Protein AF-A0A0R3QD54-F1 (afdb_monomer_lite)

Radius of gyration: 13.14 Å; chains: 1; bounding box: 29×27×32 Å

Secondary structure (DSSP, 8-state):
---EEEETTTEEEEE-TTS-EEEEEEE-TT--EEETTEEEEETTEEEEEEE-TTS-EEEEEEEGGGG--

Sequence (69 aa):
MNSWWIDDQRFNKTCLSSGKIEVLNCISKDGTKIPLNNEISVGDTKYTCEKTSDGSVRFASGPIDANGK

Foldseek 3Di:
DWDWDQDPQFFIWTQDPVRDIDTQFTADPVGDTHGEQGWDDDPQKIWDWYQDPVRDIDIDMDGPCPPDD

Organism: NCBI:txid42155

Structure (mmCIF, N/CA/C/O backbone):
data_AF-A0A0R3QD54-F1
#
_entry.id   AF-A0A0R3QD54-F1
#
loop_
_atom_site.group_PDB
_atom_site.id
_atom_site.type_symbol
_atom_site.label_atom_id
_atom_site.label_alt_id
_atom_site.label_comp_id
_atom_site.label_asym_id
_atom_site.label_entity_id
_atom_site.label_seq_id
_atom_site.pdbx_PDB_ins_code
_atom_site.Cartn_x
_atom_site.Cartn_y
_atom_site.Cartn_z
_atom_site.occupancy
_atom_site.B_iso_or_equiv
_atom_site.auth_seq_id
_atom_site.auth_comp_id
_atom_site.auth_asym_id
_atom_site.auth_atom_id
_atom_site.pdbx_PDB_model_num
ATOM 1 N N . MET A 1 1 ? 5.922 -11.014 -19.520 1.00 55.22 1 MET A N 1
ATOM 2 C CA . MET A 1 1 ? 5.054 -11.546 -18.450 1.00 55.22 1 MET A CA 1
ATOM 3 C C . MET A 1 1 ? 5.097 -10.579 -17.283 1.00 55.22 1 MET A C 1
ATOM 5 O O . MET A 1 1 ? 6.157 -10.394 -16.706 1.00 55.22 1 MET A O 1
ATOM 9 N N . ASN A 1 2 ? 3.982 -9.921 -16.991 1.00 69.00 2 ASN A N 1
ATOM 10 C CA . ASN A 1 2 ? 3.775 -9.143 -15.771 1.00 69.00 2 ASN A CA 1
ATOM 11 C C . ASN A 1 2 ? 3.524 -10.125 -14.617 1.00 69.00 2 ASN A C 1
ATOM 13 O O . ASN A 1 2 ? 2.468 -10.752 -14.555 1.00 69.00 2 ASN A O 1
ATOM 17 N N . SER A 1 3 ? 4.528 -10.324 -13.763 1.00 89.19 3 SER A N 1
ATOM 18 C CA . SER A 1 3 ? 4.417 -11.132 -12.547 1.00 89.19 3 SER A CA 1
ATOM 19 C C . SER A 1 3 ? 3.864 -10.287 -11.403 1.00 89.19 3 SER A C 1
ATOM 21 O O . SER A 1 3 ? 4.180 -9.100 -11.295 1.00 89.19 3 SER A O 1
ATOM 23 N N . TRP A 1 4 ? 3.059 -10.911 -10.544 1.00 93.44 4 TRP A N 1
ATOM 24 C CA . TRP A 1 4 ? 2.561 -10.308 -9.313 1.00 93.44 4 TRP A CA 1
ATOM 25 C C . TRP A 1 4 ? 2.947 -11.162 -8.105 1.00 93.44 4 TRP A C 1
ATOM 27 O O . TRP A 1 4 ? 3.067 -12.383 -8.216 1.00 93.44 4 TRP A O 1
ATOM 37 N N . TRP A 1 5 ? 3.180 -10.514 -6.966 1.00 95.94 5 TRP A N 1
ATOM 38 C CA . TRP A 1 5 ? 3.520 -11.177 -5.708 1.00 95.94 5 TRP A CA 1
ATOM 39 C C . TRP A 1 5 ? 2.995 -10.384 -4.514 1.00 95.94 5 TRP A C 1
ATOM 41 O O . TRP A 1 5 ? 2.741 -9.182 -4.603 1.00 95.94 5 TRP A O 1
ATOM 51 N N . ILE A 1 6 ? 2.848 -11.070 -3.383 1.00 95.06 6 ILE A N 1
ATOM 52 C CA . ILE A 1 6 ? 2.482 -10.446 -2.115 1.00 95.06 6 ILE A CA 1
ATOM 53 C C . ILE A 1 6 ? 3.755 -10.176 -1.319 1.00 95.06 6 ILE A C 1
ATOM 55 O O . ILE A 1 6 ? 4.549 -11.079 -1.066 1.00 95.06 6 ILE A O 1
ATOM 59 N N . ASP A 1 7 ? 3.921 -8.926 -0.916 1.00 94.62 7 ASP A N 1
ATOM 60 C CA . ASP A 1 7 ? 5.020 -8.429 -0.100 1.00 94.62 7 ASP A CA 1
ATOM 61 C C . ASP A 1 7 ? 4.501 -8.132 1.313 1.00 94.62 7 ASP A C 1
ATOM 63 O O . ASP A 1 7 ? 3.477 -7.461 1.475 1.00 94.62 7 ASP A O 1
ATOM 67 N N . ASP A 1 8 ? 5.165 -8.697 2.324 1.00 92.88 8 ASP A N 1
ATOM 68 C CA . ASP A 1 8 ? 4.833 -8.550 3.754 1.00 92.88 8 ASP A CA 1
ATOM 69 C C . ASP A 1 8 ? 3.359 -8.842 4.119 1.00 92.88 8 ASP A C 1
ATOM 71 O O . ASP A 1 8 ? 2.787 -8.264 5.039 1.00 92.88 8 ASP A O 1
ATOM 75 N N . GLN A 1 9 ? 2.688 -9.707 3.346 1.00 93.25 9 GLN A N 1
ATOM 76 C CA . GLN A 1 9 ? 1.242 -9.981 3.464 1.00 93.25 9 GLN A CA 1
ATOM 77 C C . GLN A 1 9 ? 0.346 -8.730 3.357 1.00 93.25 9 GLN A C 1
ATOM 79 O O . GLN A 1 9 ? -0.844 -8.791 3.660 1.00 93.25 9 GLN A O 1
ATOM 84 N N . ARG A 1 10 ? 0.899 -7.594 2.916 1.00 95.25 10 ARG A N 1
ATOM 85 C CA . ARG A 1 10 ? 0.240 -6.286 2.961 1.00 95.25 10 ARG A CA 1
ATOM 86 C C . ARG A 1 10 ? 0.145 -5.615 1.610 1.00 95.25 10 ARG A C 1
ATOM 88 O O . ARG A 1 10 ? -0.807 -4.877 1.387 1.00 95.25 10 ARG A O 1
ATOM 95 N N . PHE A 1 11 ? 1.086 -5.858 0.706 1.00 96.44 11 PHE A N 1
ATOM 96 C CA . PHE A 1 11 ? 1.112 -5.179 -0.584 1.00 96.44 11 PHE A CA 1
ATOM 97 C C . PHE A 1 11 ? 1.121 -6.193 -1.713 1.00 96.44 11 PHE A C 1
ATOM 99 O O . PHE A 1 11 ? 2.052 -6.984 -1.846 1.00 96.44 11 PHE A O 1
ATOM 106 N N . ASN A 1 12 ? 0.094 -6.149 -2.555 1.00 96.56 12 ASN A N 1
ATOM 107 C CA . ASN A 1 12 ? 0.119 -6.854 -3.825 1.00 96.56 12 ASN A CA 1
ATOM 108 C C . ASN A 1 12 ? 0.902 -6.005 -4.828 1.00 96.56 12 ASN A C 1
ATOM 110 O O . ASN A 1 12 ? 0.465 -4.904 -5.170 1.00 96.56 12 ASN A O 1
ATOM 114 N N . LYS A 1 13 ? 2.061 -6.491 -5.266 1.00 95.81 13 LYS A N 1
ATOM 115 C CA . LYS A 1 13 ? 2.971 -5.787 -6.175 1.00 95.81 13 LYS A CA 1
ATOM 116 C C . LYS A 1 13 ? 2.974 -6.441 -7.547 1.00 95.81 13 LYS A C 1
ATOM 118 O O . LYS A 1 13 ? 2.743 -7.640 -7.670 1.00 95.81 13 LYS A O 1
ATOM 123 N N . THR A 1 14 ? 3.284 -5.657 -8.571 1.00 94.81 14 THR A N 1
ATOM 124 C CA . THR A 1 14 ? 3.530 -6.144 -9.929 1.00 94.81 14 THR A CA 1
ATOM 125 C C . THR A 1 14 ? 4.814 -5.554 -10.486 1.00 94.81 14 THR A C 1
ATOM 127 O O . THR A 1 14 ? 5.152 -4.403 -10.205 1.00 94.81 14 THR A O 1
ATOM 130 N N . CYS A 1 15 ? 5.498 -6.324 -11.329 1.00 94.19 15 CYS A N 1
ATOM 131 C CA . CYS A 1 15 ? 6.578 -5.815 -12.167 1.00 94.19 15 CYS A CA 1
ATOM 132 C C . CYS A 1 15 ? 6.018 -5.499 -13.559 1.00 94.19 15 CYS A C 1
ATOM 134 O O . CYS A 1 15 ? 5.482 -6.380 -14.241 1.00 94.19 15 CYS A O 1
ATOM 136 N N . LEU A 1 16 ? 6.087 -4.230 -13.960 1.00 90.62 16 LEU A N 1
ATOM 137 C CA . LEU A 1 16 ? 5.694 -3.786 -15.295 1.00 90.62 16 LEU A CA 1
ATOM 138 C C . LEU A 1 16 ? 6.777 -4.147 -16.318 1.00 90.62 16 LEU A C 1
ATOM 140 O O . LEU A 1 16 ? 7.942 -4.326 -15.974 1.00 90.62 16 LEU A O 1
ATOM 144 N N . SER A 1 17 ? 6.424 -4.178 -17.604 1.00 89.81 17 SER A N 1
ATOM 145 C CA . SER A 1 17 ? 7.384 -4.453 -18.688 1.00 89.81 17 SER A CA 1
ATOM 146 C C . SER A 1 17 ? 8.542 -3.451 -18.759 1.00 89.81 17 SER A C 1
ATOM 148 O O . SER A 1 17 ? 9.585 -3.768 -19.316 1.00 89.81 17 SER A O 1
ATOM 150 N N . SER A 1 18 ? 8.377 -2.264 -18.172 1.00 90.81 18 SER A N 1
ATOM 151 C CA . SER A 1 18 ? 9.433 -1.259 -18.013 1.00 90.81 18 SER A CA 1
ATOM 152 C C . SER A 1 18 ? 10.441 -1.578 -16.900 1.00 90.81 18 SER A C 1
ATOM 154 O O . SER A 1 18 ? 11.365 -0.801 -16.687 1.00 90.81 18 SER A O 1
ATOM 156 N N . GLY A 1 19 ? 10.253 -2.668 -16.148 1.00 90.25 19 GLY A N 1
ATOM 157 C CA . GLY A 1 19 ? 11.037 -3.003 -14.954 1.00 90.25 19 GLY A CA 1
ATOM 158 C C . GLY A 1 19 ? 10.596 -2.258 -13.690 1.00 90.25 19 GLY A C 1
ATOM 159 O O . GLY A 1 19 ? 11.157 -2.471 -12.618 1.00 90.25 19 GLY A O 1
ATOM 160 N N . LYS A 1 20 ? 9.582 -1.390 -13.788 1.00 90.56 20 LYS A N 1
ATOM 161 C CA . LYS A 1 20 ? 9.046 -0.647 -12.645 1.00 90.56 20 LYS A CA 1
ATOM 162 C C . LYS A 1 20 ? 8.189 -1.556 -11.761 1.00 90.56 20 LYS A C 1
ATOM 164 O O . LYS A 1 20 ? 7.294 -2.238 -12.262 1.00 90.56 20 LYS A O 1
ATOM 169 N N . ILE A 1 21 ? 8.428 -1.507 -10.451 1.00 92.25 21 ILE A N 1
ATOM 170 C CA . ILE A 1 21 ? 7.585 -2.160 -9.446 1.00 92.25 21 ILE A CA 1
ATOM 171 C C . ILE A 1 21 ? 6.481 -1.188 -9.024 1.00 92.25 21 ILE A C 1
ATOM 173 O O . ILE A 1 21 ? 6.761 -0.052 -8.646 1.00 92.25 21 ILE A O 1
ATOM 177 N N . GLU A 1 22 ? 5.232 -1.639 -9.078 1.00 92.88 22 GLU A N 1
ATOM 178 C CA . GLU A 1 22 ? 4.060 -0.882 -8.629 1.00 92.88 22 GLU A CA 1
ATOM 179 C C . GLU A 1 22 ? 3.243 -1.707 -7.633 1.00 92.88 22 GLU A C 1
ATOM 181 O O . GLU A 1 22 ? 3.208 -2.936 -7.710 1.00 92.88 22 GLU A O 1
ATOM 186 N N . VAL A 1 23 ? 2.567 -1.027 -6.705 1.00 96.00 23 VAL A N 1
ATOM 187 C CA . VAL A 1 23 ? 1.575 -1.643 -5.813 1.00 96.00 23 VAL A CA 1
ATOM 188 C C . VAL A 1 23 ? 0.207 -1.565 -6.487 1.00 96.00 23 VAL A C 1
ATOM 190 O O . VAL A 1 23 ? -0.203 -0.504 -6.940 1.00 96.00 23 VAL A O 1
ATOM 193 N N . LEU A 1 24 ? -0.506 -2.685 -6.552 1.00 95.81 24 LEU A N 1
ATOM 194 C CA . LEU A 1 24 ? -1.856 -2.766 -7.112 1.00 95.81 24 LEU A CA 1
ATOM 195 C C . LEU A 1 24 ? -2.924 -2.500 -6.046 1.00 95.81 24 LEU A C 1
ATOM 197 O O . LEU A 1 24 ? -3.899 -1.790 -6.285 1.00 95.81 24 LEU A O 1
ATOM 201 N N . ASN A 1 25 ? -2.738 -3.090 -4.866 1.00 97.44 25 ASN A N 1
ATOM 202 C CA . ASN A 1 25 ? -3.655 -2.978 -3.743 1.00 97.44 25 ASN A CA 1
ATOM 203 C C . ASN A 1 25 ? -2.928 -3.263 -2.422 1.00 97.44 25 ASN A C 1
ATOM 205 O O . ASN A 1 25 ? -1.954 -4.023 -2.384 1.00 97.44 25 ASN A O 1
ATOM 209 N N . CYS A 1 26 ? -3.454 -2.706 -1.337 1.00 98.00 26 CYS A N 1
ATOM 210 C CA . CYS A 1 26 ? -3.125 -3.139 0.012 1.00 98.00 26 CYS A CA 1
ATOM 211 C C . CYS A 1 26 ? -3.986 -4.355 0.392 1.00 98.00 26 CYS A C 1
ATOM 213 O O . CYS A 1 26 ? -5.044 -4.586 -0.200 1.00 98.00 26 CYS A O 1
ATOM 215 N N . ILE A 1 27 ? -3.527 -5.148 1.355 1.00 97.44 27 ILE A N 1
ATOM 216 C CA . ILE A 1 27 ? -4.202 -6.336 1.879 1.00 97.44 27 ILE A CA 1
ATOM 217 C C . ILE A 1 27 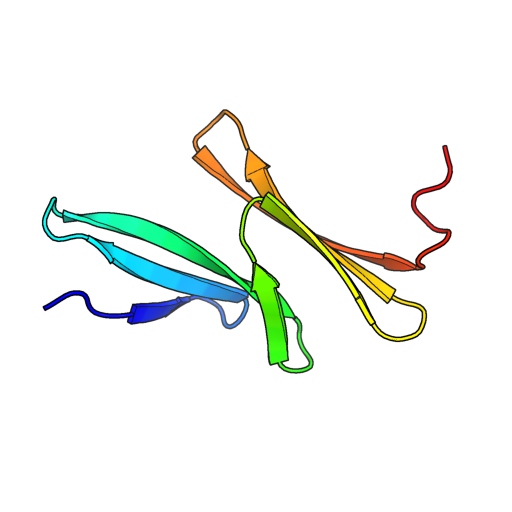? -4.292 -6.183 3.400 1.00 97.44 27 ILE A C 1
ATOM 219 O O . ILE A 1 27 ? -3.282 -5.959 4.075 1.00 97.44 27 ILE A O 1
ATOM 223 N N . SER A 1 28 ? -5.509 -6.251 3.936 1.00 95.12 28 SER A N 1
ATOM 224 C CA . SER A 1 28 ? -5.756 -6.256 5.379 1.00 95.12 28 SER A CA 1
ATOM 225 C C . SER A 1 28 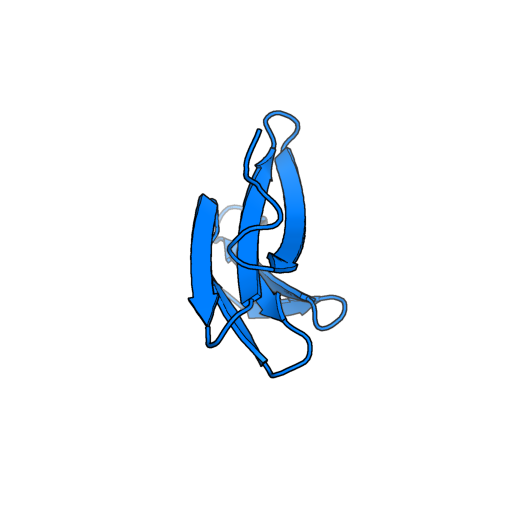? -5.463 -7.636 5.987 1.00 95.12 28 SER A C 1
ATOM 227 O O . SER A 1 28 ? -5.278 -8.625 5.279 1.00 95.12 28 SER A O 1
ATOM 229 N N . LYS A 1 29 ? -5.442 -7.738 7.322 1.00 91.81 29 LYS A N 1
ATOM 230 C CA . LYS A 1 29 ? -5.173 -9.015 8.015 1.00 91.81 29 LYS A CA 1
ATOM 231 C C . LYS A 1 29 ? -6.198 -10.111 7.697 1.00 91.81 29 LYS A C 1
ATOM 233 O O . LYS A 1 29 ? -5.848 -11.283 7.706 1.00 91.81 29 LYS A O 1
ATOM 238 N N . ASP A 1 30 ? -7.439 -9.727 7.428 1.00 90.56 30 ASP A N 1
ATOM 239 C CA . ASP A 1 30 ? -8.547 -10.601 7.029 1.00 90.56 30 ASP A CA 1
ATOM 240 C C . ASP A 1 30 ? -8.544 -10.935 5.523 1.00 90.56 30 ASP A C 1
ATOM 242 O O . ASP A 1 30 ? -9.391 -11.688 5.052 1.00 90.56 30 ASP A O 1
ATOM 246 N N . GLY A 1 31 ? -7.576 -10.413 4.760 1.00 93.25 31 GLY A N 1
ATOM 247 C CA . GLY A 1 31 ? -7.424 -10.682 3.330 1.00 93.25 31 GLY A CA 1
ATOM 248 C C . GLY A 1 31 ? -8.224 -9.749 2.420 1.00 93.25 31 GLY A C 1
ATOM 249 O O . GLY A 1 31 ? -8.155 -9.894 1.194 1.00 93.25 31 GLY A O 1
ATOM 250 N N . THR A 1 32 ? -8.941 -8.770 2.981 1.00 94.94 32 THR A N 1
ATOM 251 C CA . THR A 1 32 ? -9.624 -7.734 2.202 1.00 94.94 32 THR A CA 1
ATOM 252 C C . THR A 1 32 ? -8.604 -6.957 1.370 1.00 94.94 32 THR A C 1
ATOM 254 O O . THR A 1 32 ? -7.548 -6.552 1.858 1.00 94.94 32 THR A O 1
ATOM 257 N N . LYS A 1 33 ? -8.915 -6.757 0.085 1.00 96.69 33 LYS A N 1
ATOM 258 C CA . LYS A 1 33 ? -8.065 -6.033 -0.867 1.00 96.69 33 LYS A CA 1
ATOM 259 C C . LYS A 1 33 ? -8.560 -4.600 -1.016 1.00 96.69 33 LYS A C 1
ATOM 261 O O . LYS A 1 33 ? -9.692 -4.386 -1.439 1.00 96.69 33 LYS A O 1
ATOM 266 N N . ILE A 1 34 ? -7.693 -3.636 -0.721 1.00 97.56 34 ILE A N 1
ATOM 267 C CA . ILE A 1 34 ? -7.975 -2.204 -0.828 1.00 97.56 34 ILE A CA 1
ATOM 268 C C . ILE A 1 34 ? -7.239 -1.671 -2.057 1.00 97.56 34 ILE A C 1
ATOM 270 O O . ILE A 1 34 ? -6.003 -1.664 -2.039 1.00 97.56 34 ILE A O 1
ATOM 274 N N . PRO A 1 35 ? -7.940 -1.257 -3.127 1.00 97.19 35 PRO A N 1
ATOM 275 C CA . PRO A 1 35 ? -7.292 -0.723 -4.321 1.00 97.19 35 PRO A CA 1
ATOM 276 C C . PRO A 1 35 ? -6.373 0.456 -3.986 1.00 97.19 35 PRO A C 1
ATOM 278 O O . PRO A 1 35 ? -6.664 1.235 -3.079 1.00 97.19 35 PRO A O 1
ATOM 281 N N . LEU A 1 36 ? -5.263 0.595 -4.713 1.00 97.12 36 LEU A N 1
ATOM 282 C CA . LEU A 1 36 ? -4.367 1.734 -4.519 1.00 97.12 36 LEU A CA 1
ATOM 283 C C . LEU A 1 36 ? -5.113 3.062 -4.750 1.00 97.12 36 LEU A C 1
ATOM 285 O O . LEU A 1 36 ? -5.919 3.169 -5.675 1.00 97.12 36 LEU A O 1
ATOM 289 N N . ASN A 1 37 ? -4.815 4.069 -3.928 1.00 96.50 37 ASN A N 1
ATOM 290 C CA . ASN A 1 37 ? -5.450 5.393 -3.902 1.00 96.50 37 ASN A CA 1
ATOM 291 C C . ASN A 1 37 ? -6.960 5.355 -3.648 1.00 96.50 37 ASN A C 1
ATOM 293 O O . ASN A 1 37 ? -7.696 6.209 -4.137 1.00 96.50 37 ASN A O 1
ATOM 297 N N . ASN A 1 38 ? -7.424 4.349 -2.913 1.00 96.44 38 ASN A N 1
ATOM 298 C CA . ASN A 1 38 ? -8.822 4.211 -2.544 1.00 96.44 38 ASN A CA 1
ATOM 299 C C . ASN A 1 38 ? -8.967 3.908 -1.057 1.00 96.44 38 ASN A C 1
ATOM 301 O O . ASN A 1 38 ? -8.032 3.511 -0.352 1.00 96.44 38 ASN A O 1
ATOM 305 N N . GLU A 1 39 ? -10.201 4.073 -0.611 1.00 95.44 39 GLU A N 1
ATOM 306 C CA . GLU A 1 39 ? -10.646 3.744 0.722 1.00 95.44 39 GLU A CA 1
ATOM 307 C C . GLU A 1 39 ? -11.932 2.932 0.635 1.00 95.44 39 GLU A C 1
ATOM 309 O O . GLU A 1 39 ? -12.779 3.183 -0.224 1.00 95.44 39 GLU A O 1
ATOM 314 N N . ILE A 1 40 ? -12.060 1.941 1.510 1.00 95.25 40 ILE A N 1
ATOM 315 C CA . ILE A 1 40 ? -13.250 1.100 1.602 1.00 95.25 40 ILE A CA 1
ATOM 316 C C . ILE A 1 40 ? -13.684 0.956 3.057 1.00 95.25 40 ILE A C 1
ATOM 318 O O . ILE A 1 40 ? -12.865 1.000 3.976 1.00 95.25 40 ILE A O 1
ATOM 322 N N . SER A 1 41 ? -14.974 0.720 3.254 1.00 94.81 41 SER A N 1
ATOM 323 C CA . SER A 1 41 ? -15.564 0.411 4.553 1.00 94.81 41 SER A CA 1
ATOM 324 C C . SER A 1 41 ? -16.067 -1.028 4.547 1.00 94.81 41 SER A C 1
ATOM 326 O O . SER A 1 41 ? -16.838 -1.409 3.667 1.00 94.81 41 SER A O 1
ATOM 328 N N . VAL A 1 42 ? -15.623 -1.827 5.516 1.00 93.00 42 VAL A N 1
ATOM 329 C CA . VAL A 1 42 ? -16.058 -3.215 5.711 1.00 93.00 42 VAL A CA 1
ATOM 330 C C . VAL A 1 42 ? -16.448 -3.387 7.176 1.00 93.00 42 VAL A C 1
ATOM 332 O O . VAL A 1 42 ? -15.615 -3.234 8.070 1.00 93.00 42 VAL A O 1
ATOM 335 N N . GLY A 1 43 ? -17.728 -3.679 7.426 1.00 91.19 43 GLY A N 1
ATOM 336 C CA . GLY A 1 43 ? -18.289 -3.632 8.780 1.00 91.19 43 GLY A CA 1
ATOM 337 C C . GLY A 1 43 ? -18.152 -2.227 9.368 1.00 91.19 43 GLY A C 1
ATOM 338 O O . GLY A 1 43 ? -18.462 -1.256 8.686 1.00 91.19 43 GLY A O 1
ATOM 339 N N . ASP A 1 44 ? -17.620 -2.131 10.587 1.00 91.94 44 ASP A N 1
ATOM 340 C CA . ASP A 1 44 ? -17.345 -0.859 11.274 1.00 91.94 44 ASP A CA 1
ATOM 341 C C . ASP A 1 44 ? -15.909 -0.347 11.057 1.00 91.94 44 ASP A C 1
ATOM 343 O O . ASP A 1 44 ? -15.472 0.600 11.710 1.00 91.94 44 ASP A O 1
ATOM 347 N N . THR A 1 45 ? -15.141 -0.968 10.152 1.00 93.44 45 THR A N 1
ATOM 348 C CA . THR A 1 45 ? -13.744 -0.596 9.880 1.00 93.44 45 THR A CA 1
ATOM 349 C C . THR A 1 45 ? -13.601 0.062 8.513 1.00 93.44 45 THR A C 1
ATOM 351 O O . THR A 1 45 ? -14.044 -0.461 7.490 1.00 93.44 45 THR A O 1
ATOM 354 N N . LYS A 1 46 ? -12.927 1.208 8.486 1.00 95.06 46 LYS A N 1
ATOM 355 C CA . LYS A 1 46 ? -12.473 1.910 7.289 1.00 95.06 46 LYS A CA 1
ATOM 356 C C . LYS A 1 46 ? -11.012 1.576 7.022 1.00 95.06 46 LYS A C 1
ATOM 358 O O . LYS A 1 46 ? -10.182 1.642 7.929 1.00 95.06 46 LYS A O 1
ATOM 363 N N . TYR A 1 47 ? -10.705 1.233 5.777 1.00 96.38 47 TYR A N 1
ATOM 364 C CA . TYR A 1 47 ? -9.364 0.898 5.318 1.00 96.38 47 TYR A CA 1
ATOM 365 C C . TYR A 1 47 ? -8.946 1.817 4.181 1.00 96.38 47 TYR A C 1
ATOM 367 O O . TYR A 1 47 ? -9.659 1.923 3.185 1.00 96.38 47 TYR A O 1
ATOM 375 N N . THR A 1 48 ? -7.754 2.392 4.285 1.00 96.75 48 THR A N 1
ATOM 376 C CA . THR A 1 48 ? -7.191 3.313 3.294 1.00 96.75 48 THR A CA 1
ATOM 377 C C . THR A 1 48 ? -5.896 2.732 2.738 1.00 96.75 48 THR A C 1
ATOM 379 O O . THR A 1 48 ? -5.043 2.256 3.494 1.00 96.75 48 THR A O 1
ATOM 382 N N . CYS A 1 49 ? -5.738 2.778 1.416 1.00 97.69 49 CYS A N 1
ATOM 383 C CA . CYS A 1 49 ? -4.500 2.442 0.722 1.00 97.69 49 CYS A CA 1
ATOM 384 C C . CYS A 1 49 ? -4.123 3.610 -0.185 1.00 97.69 49 CYS A C 1
ATOM 386 O O . CYS A 1 49 ? -4.790 3.856 -1.185 1.00 97.69 49 CYS A O 1
ATOM 388 N N . GLU A 1 50 ? -3.061 4.334 0.147 1.00 96.88 50 GLU A N 1
ATOM 389 C CA . GLU A 1 50 ? -2.683 5.570 -0.541 1.00 96.88 50 GLU A CA 1
ATOM 390 C C . GLU A 1 50 ? -1.234 5.506 -1.012 1.00 96.88 50 GLU A C 1
ATOM 392 O O . GLU A 1 50 ? -0.343 5.135 -0.247 1.00 96.88 50 GLU A O 1
ATOM 397 N N . LYS A 1 51 ? -0.983 5.903 -2.262 1.00 95.38 51 LYS A N 1
ATOM 398 C CA . LYS A 1 51 ? 0.359 6.237 -2.732 1.00 95.38 51 LYS A CA 1
ATOM 399 C C . LYS A 1 51 ? 0.648 7.692 -2.387 1.00 95.38 51 LYS A C 1
ATOM 401 O O . LYS A 1 51 ? -0.008 8.598 -2.896 1.00 95.38 51 LYS A O 1
ATOM 406 N N . THR A 1 52 ? 1.644 7.907 -1.546 1.00 93.25 52 THR A N 1
ATOM 407 C CA . THR A 1 52 ? 2.070 9.240 -1.132 1.00 93.25 52 THR A CA 1
ATOM 408 C C . THR A 1 52 ? 2.865 9.928 -2.248 1.00 93.25 52 THR A C 1
ATOM 410 O O . THR A 1 52 ? 3.338 9.297 -3.199 1.00 93.25 52 THR A O 1
ATOM 413 N N . SER A 1 53 ? 3.029 11.248 -2.148 1.00 92.69 53 SER A N 1
ATOM 414 C CA . SER A 1 53 ? 3.722 12.059 -3.161 1.00 92.69 53 SER A CA 1
ATOM 415 C C . SER A 1 53 ? 5.204 11.709 -3.337 1.00 92.69 53 SER A C 1
ATOM 417 O O . SER A 1 53 ? 5.750 11.911 -4.417 1.00 92.69 53 SER A O 1
ATOM 419 N N . ASP A 1 54 ? 5.854 11.169 -2.304 1.00 92.25 54 ASP A N 1
ATOM 420 C CA . ASP A 1 54 ? 7.226 10.638 -2.348 1.00 92.25 54 ASP A CA 1
ATOM 421 C C . ASP A 1 54 ? 7.313 9.243 -2.998 1.00 92.25 54 ASP A C 1
ATOM 423 O O . ASP A 1 54 ? 8.404 8.709 -3.181 1.00 92.25 54 ASP A O 1
AT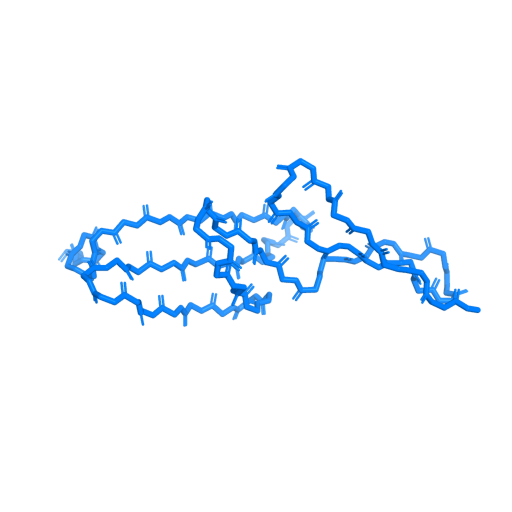OM 427 N N . GLY A 1 55 ? 6.177 8.653 -3.381 1.00 88.00 55 GLY A N 1
ATOM 428 C CA . GLY A 1 55 ? 6.102 7.366 -4.068 1.00 88.00 55 GLY A CA 1
ATOM 429 C C . GLY A 1 55 ? 5.966 6.154 -3.147 1.00 88.00 55 GLY A C 1
ATOM 430 O O . GLY A 1 55 ? 5.779 5.046 -3.658 1.00 88.00 55 GLY A O 1
ATOM 431 N N . SER A 1 56 ? 6.010 6.351 -1.827 1.00 91.44 56 SER A N 1
ATOM 432 C CA . SER A 1 56 ? 5.705 5.320 -0.831 1.00 91.44 56 SER A CA 1
ATOM 433 C C . SER A 1 56 ? 4.219 4.937 -0.863 1.00 91.44 56 SER A C 1
ATOM 435 O O . SER A 1 56 ? 3.381 5.655 -1.405 1.00 91.44 56 SER A O 1
ATOM 437 N N . VAL A 1 57 ? 3.870 3.782 -0.290 1.00 95.00 57 VAL A N 1
ATOM 438 C CA . VAL A 1 57 ? 2.469 3.363 -0.131 1.00 95.00 57 VAL A CA 1
ATOM 439 C C . VAL A 1 57 ? 2.147 3.211 1.346 1.00 95.00 57 VAL A C 1
ATOM 441 O O . VAL A 1 57 ? 2.831 2.489 2.072 1.00 95.00 57 VAL A O 1
ATOM 444 N N . ARG A 1 58 ? 1.093 3.896 1.786 1.00 94.56 58 ARG A N 1
ATOM 445 C CA . ARG A 1 58 ? 0.571 3.867 3.149 1.00 94.56 58 ARG A CA 1
ATOM 446 C C . ARG A 1 58 ? -0.699 3.034 3.213 1.00 94.56 58 ARG A C 1
ATOM 448 O O . ARG A 1 58 ? -1.614 3.205 2.413 1.00 94.56 58 ARG A O 1
ATOM 455 N N . PHE A 1 59 ? -0.752 2.166 4.215 1.00 95.44 59 PHE A N 1
ATOM 456 C CA . PHE A 1 59 ? -1.952 1.448 4.619 1.00 95.44 59 PHE A CA 1
ATOM 457 C C . PHE A 1 59 ? -2.387 1.948 5.996 1.00 95.44 59 PHE A C 1
ATOM 459 O O . PHE A 1 59 ? -1.565 2.001 6.914 1.00 95.44 59 PHE A O 1
ATOM 466 N N . ALA A 1 60 ? -3.666 2.278 6.141 1.00 95.06 60 ALA A N 1
ATOM 467 C CA . ALA A 1 60 ? -4.276 2.639 7.414 1.00 95.06 60 ALA A CA 1
ATOM 468 C C . ALA A 1 60 ? -5.598 1.889 7.598 1.00 95.06 60 ALA A C 1
ATOM 470 O O . ALA A 1 60 ? -6.296 1.589 6.630 1.00 95.06 60 ALA A O 1
ATOM 471 N N . SER A 1 61 ? -5.937 1.589 8.849 1.00 94.06 61 SER A N 1
ATOM 472 C CA . SER A 1 61 ? -7.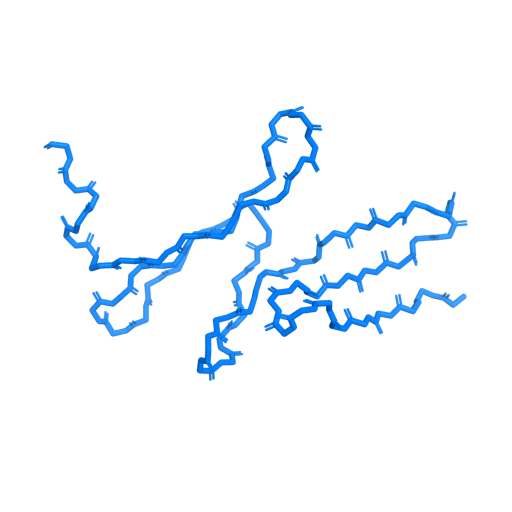222 1.001 9.222 1.00 94.06 61 SER A CA 1
ATOM 473 C C . SER A 1 61 ? -7.683 1.564 10.558 1.00 94.06 61 SER A C 1
ATOM 475 O O . SER A 1 61 ? -6.875 1.656 11.485 1.00 94.06 61 SER A O 1
ATOM 477 N N . GLY A 1 62 ? -8.965 1.879 10.678 1.00 92.50 62 GLY A N 1
ATOM 478 C CA .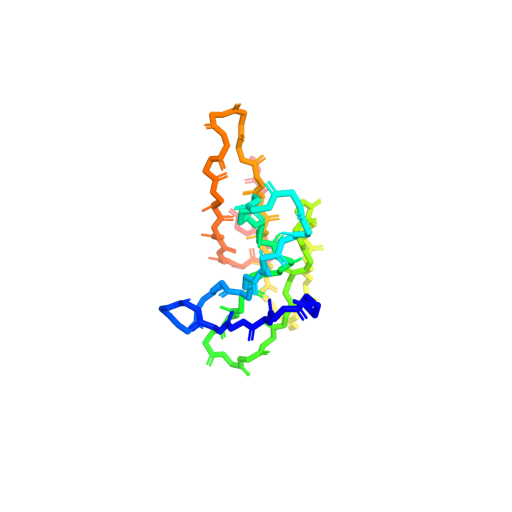 GLY A 1 62 ? -9.576 2.328 11.927 1.00 92.50 62 GLY A CA 1
ATOM 479 C C . GLY A 1 62 ? -11.101 2.290 11.852 1.00 92.50 62 GLY A C 1
ATOM 480 O O . GLY A 1 62 ? -11.635 1.964 10.794 1.00 92.50 62 GLY A O 1
ATOM 481 N N . PRO A 1 63 ? -11.811 2.609 12.945 1.00 92.69 63 PRO A N 1
ATOM 482 C CA . PRO A 1 63 ? -13.263 2.769 12.919 1.00 92.69 63 PRO A CA 1
ATOM 483 C C . PRO A 1 63 ? -13.711 3.739 11.816 1.00 92.69 63 PRO A C 1
ATOM 485 O O . PRO A 1 63 ? -12.996 4.697 11.506 1.00 92.69 63 PRO A O 1
ATOM 488 N N . ILE A 1 64 ? -14.887 3.522 11.225 1.00 87.06 64 ILE A N 1
ATOM 489 C CA . ILE A 1 64 ? -15.450 4.425 10.199 1.00 87.06 64 ILE A CA 1
ATOM 490 C C . ILE A 1 64 ? -15.589 5.861 10.734 1.00 87.06 64 ILE A C 1
ATOM 492 O O . ILE A 1 64 ? -15.329 6.824 10.011 1.00 87.06 64 ILE A O 1
ATOM 496 N N . ASP A 1 65 ? -15.896 5.991 12.020 1.00 75.38 65 ASP A N 1
ATOM 497 C CA . ASP A 1 65 ? -15.993 7.234 12.789 1.00 75.38 65 ASP A CA 1
ATOM 498 C C . ASP A 1 65 ? -14.646 7.772 13.315 1.00 75.38 65 ASP A C 1
ATOM 500 O O . ASP A 1 65 ? -14.559 8.944 13.681 1.00 75.38 65 ASP A O 1
ATOM 504 N N . ALA A 1 66 ? -13.557 6.997 13.268 1.00 59.41 66 ALA A N 1
ATOM 505 C CA . ALA A 1 66 ? -12.250 7.427 13.786 1.00 59.41 66 ALA A CA 1
ATOM 506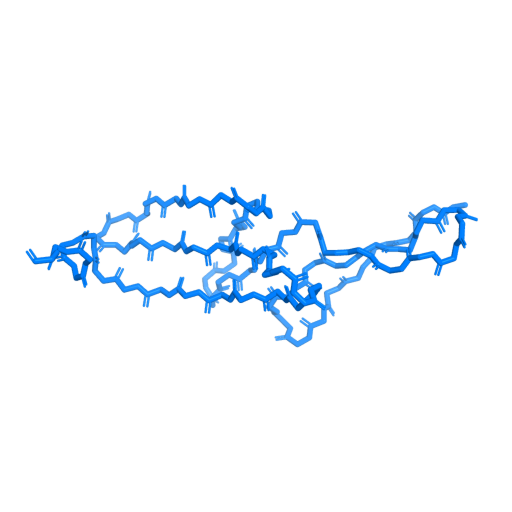 C C . ALA A 1 66 ? -11.504 8.425 12.883 1.00 59.41 66 ALA A C 1
ATOM 508 O O . ALA A 1 66 ? -10.402 8.852 13.218 1.00 59.41 66 ALA A O 1
ATOM 509 N N . ASN A 1 67 ? -12.097 8.807 11.749 1.00 57.19 67 ASN A N 1
ATOM 510 C CA . ASN A 1 67 ? -11.616 9.902 10.904 1.00 57.19 67 ASN A CA 1
ATOM 511 C C . ASN A 1 67 ? -12.626 11.063 10.835 1.00 57.19 67 ASN A C 1
ATOM 513 O O . ASN A 1 67 ? -12.707 11.763 9.826 1.00 57.19 67 ASN A O 1
ATOM 517 N N . GLY A 1 68 ? -13.409 11.267 11.897 1.00 51.66 68 GLY A N 1
ATOM 518 C CA . GLY A 1 68 ? -14.068 12.542 12.153 1.00 51.66 68 GLY A CA 1
ATOM 519 C C . GLY A 1 68 ? -13.057 13.534 12.724 1.00 51.66 68 GLY A C 1
ATOM 520 O O . GLY A 1 68 ? -12.598 13.363 13.848 1.00 51.66 68 GLY A O 1
ATOM 521 N N . LYS A 1 69 ? -12.685 14.541 11.931 1.00 43.47 69 LYS A N 1
ATOM 522 C CA . LYS A 1 69 ? -12.044 15.769 12.421 1.00 43.47 69 LYS A CA 1
ATOM 523 C C . LYS A 1 69 ? -12.827 16.373 13.590 1.00 43.47 69 LYS A C 1
ATOM 525 O O . LYS A 1 69 ? -14.068 16.449 13.458 1.00 43.47 69 LYS A O 1
#

pLDDT: mean 90.51, std 11.38, range [43.47, 98.0]